Protein AF-A0A432SPM4-F1 (afdb_monomer_lite)

Foldseek 3Di:
DVFDDQDWPDWAFPDDDVVDTDIDTHDPDDDDCRVQVVQQVDADPVPRHGRGDPDDDDQADVVGGPPDDPPDDDDDDPVRVVVVVVVVVVVVD

Radius of gyration: 16.77 Å; chains: 1; bounding box: 36×37×38 Å

Sequence (93 aa):
NKHGLLKALVVEKIGMGGAKTKLKIVIDEGKNRHIRRLFGAMKDPKFGTPLKVLELKRVSIGNFKLDIESGQWRWLSVQEERGLINHSSSRNL

pLDDT: mean 90.19, std 11.91, range [36.16, 97.94]

Secondary structure (DSSP, 8-state):
-TT-----SEEEEEEEETTEEEEEEE-S---TTHHHHHHHHSB-TTT--B---------EETTEE--S-TT---PPPHHHHHHHHHHHHTT--

Structure (mmCIF, N/CA/C/O backbone):
data_AF-A0A432SPM4-F1
#
_entry.id   AF-A0A432SPM4-F1
#
loop_
_atom_site.group_PDB
_atom_site.id
_atom_site.type_symbol
_atom_site.label_atom_id
_atom_site.label_alt_id
_atom_site.label_comp_id
_atom_site.label_asym_id
_atom_site.label_entity_id
_atom_site.label_seq_id
_atom_site.pdbx_PDB_ins_code
_atom_site.Cartn_x
_atom_site.Cartn_y
_atom_site.Cartn_z
_atom_site.occupancy
_atom_site.B_iso_or_equiv
_atom_site.auth_seq_id
_atom_site.auth_comp_id
_atom_site.auth_asym_id
_atom_site.auth_atom_id
_atom_site.pdbx_PDB_model_num
ATOM 1 N N . ASN A 1 1 ? 9.187 -23.766 0.454 1.00 48.72 1 ASN A N 1
ATOM 2 C CA . ASN A 1 1 ? 9.549 -22.336 0.616 1.00 48.72 1 ASN A CA 1
ATOM 3 C C . ASN A 1 1 ? 8.998 -21.857 1.963 1.00 48.72 1 ASN A C 1
ATOM 5 O O . ASN A 1 1 ? 7.790 -21.926 2.142 1.00 48.72 1 ASN A O 1
ATOM 9 N N . LYS A 1 2 ? 9.847 -21.456 2.927 1.00 56.06 2 LYS A N 1
ATOM 10 C CA . LYS A 1 2 ? 9.517 -21.251 4.367 1.00 56.06 2 LYS A CA 1
ATOM 11 C C . LYS A 1 2 ? 8.412 -20.215 4.681 1.00 56.06 2 LYS A C 1
ATOM 13 O O . LYS A 1 2 ? 8.057 -20.045 5.838 1.00 56.06 2 LYS A O 1
ATOM 18 N N . HIS A 1 3 ? 7.873 -19.513 3.682 1.00 60.3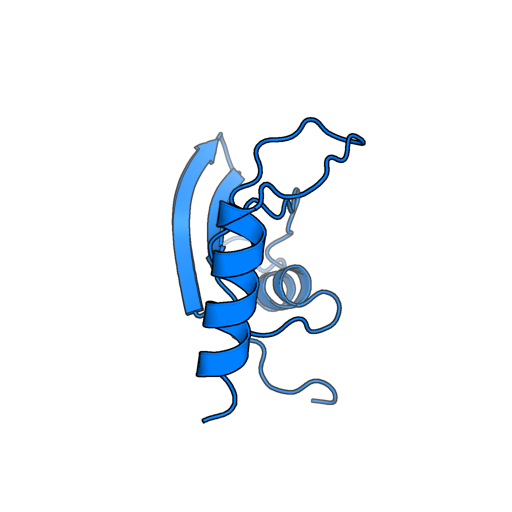8 3 HIS A N 1
ATOM 19 C CA . HIS A 1 3 ? 6.989 -18.354 3.874 1.00 60.38 3 HIS A CA 1
ATOM 20 C C . HIS A 1 3 ? 5.646 -18.428 3.125 1.00 60.38 3 HIS A C 1
ATOM 22 O O . HIS A 1 3 ? 4.922 -17.432 3.077 1.00 60.38 3 HIS A O 1
ATOM 28 N N . GLY A 1 4 ? 5.314 -19.583 2.542 1.00 71.50 4 GLY A N 1
ATOM 29 C CA . GLY A 1 4 ? 4.112 -19.753 1.720 1.00 71.50 4 GLY A CA 1
ATOM 30 C C . GLY A 1 4 ? 4.152 -18.964 0.404 1.00 71.50 4 GLY A C 1
ATOM 31 O O . GLY A 1 4 ? 5.097 -18.221 0.127 1.00 71.50 4 GLY A O 1
ATOM 32 N N . LEU A 1 5 ? 3.124 -19.147 -0.426 1.00 82.31 5 LEU A N 1
ATOM 33 C CA . LEU A 1 5 ? 2.939 -18.379 -1.659 1.00 82.31 5 LEU A CA 1
ATOM 34 C C . LEU A 1 5 ? 2.560 -16.932 -1.305 1.00 82.31 5 LEU A C 1
ATOM 36 O O . LEU A 1 5 ? 1.724 -16.720 -0.427 1.00 82.31 5 LEU A O 1
ATOM 40 N N . LEU A 1 6 ? 3.202 -15.957 -1.952 1.00 90.75 6 LEU A N 1
ATOM 41 C CA . LEU A 1 6 ? 2.879 -14.534 -1.823 1.00 90.75 6 LEU A CA 1
ATOM 42 C C . LEU A 1 6 ? 1.863 -14.164 -2.902 1.00 90.75 6 LEU A C 1
ATOM 44 O O . LEU A 1 6 ? 2.093 -14.474 -4.071 1.00 90.75 6 LEU A O 1
ATOM 48 N N . LYS A 1 7 ? 0.773 -13.492 -2.527 1.00 91.62 7 LYS A N 1
ATOM 49 C CA . LYS A 1 7 ? -0.294 -13.118 -3.470 1.00 91.62 7 LYS A CA 1
ATOM 50 C C . LYS A 1 7 ? -0.597 -11.622 -3.437 1.00 91.62 7 LYS A C 1
ATOM 52 O O . LYS A 1 7 ? -0.318 -10.949 -2.452 1.00 91.62 7 LYS A O 1
ATOM 57 N N . ALA A 1 8 ? -1.143 -11.101 -4.527 1.00 94.25 8 ALA A N 1
ATOM 58 C CA . ALA A 1 8 ? -1.770 -9.787 -4.566 1.00 94.25 8 ALA A CA 1
ATOM 59 C C . ALA A 1 8 ? -3.196 -9.976 -5.074 1.00 94.25 8 ALA A C 1
ATOM 61 O O . ALA A 1 8 ? -3.398 -10.677 -6.062 1.00 94.25 8 ALA A O 1
ATOM 62 N N . LEU A 1 9 ? -4.164 -9.381 -4.383 1.00 95.31 9 LEU A N 1
ATOM 63 C CA . LEU A 1 9 ? -5.570 -9.436 -4.778 1.00 95.31 9 LEU A CA 1
ATOM 64 C C . LEU A 1 9 ? -5.840 -8.515 -5.966 1.00 95.31 9 LEU A C 1
ATOM 66 O O . LEU A 1 9 ? -6.616 -8.848 -6.853 1.00 95.31 9 LEU A O 1
ATOM 70 N N . VAL A 1 10 ? -5.179 -7.357 -5.983 1.00 96.50 10 VAL A N 1
ATOM 71 C CA . VAL A 1 10 ? -5.294 -6.369 -7.057 1.00 96.50 10 VAL A CA 1
ATOM 72 C C . VAL A 1 10 ? -3.909 -5.856 -7.410 1.00 96.50 10 VAL A C 1
ATOM 74 O O . VAL A 1 10 ? -3.110 -5.549 -6.520 1.00 96.50 10 VAL A O 1
ATOM 77 N N . VAL A 1 11 ? -3.655 -5.731 -8.712 1.00 96.38 11 VAL A N 1
ATOM 78 C CA . VAL A 1 11 ? -2.487 -5.059 -9.282 1.00 96.38 11 VAL A CA 1
ATOM 79 C C . VAL A 1 11 ? -2.979 -4.141 -10.392 1.00 96.38 11 VAL A C 1
ATOM 81 O O . VAL A 1 11 ? -3.379 -4.601 -11.455 1.00 96.38 11 VAL A O 1
ATOM 84 N N . GLU A 1 12 ? -2.964 -2.838 -10.140 1.00 97.62 12 GLU A N 1
ATOM 85 C CA . GLU A 1 12 ? -3.501 -1.833 -11.057 1.00 97.62 12 GLU A CA 1
ATOM 86 C C . GLU A 1 12 ? -2.424 -0.799 -11.388 1.00 97.62 12 GLU A C 1
ATOM 88 O O . GLU A 1 12 ? -1.789 -0.235 -10.493 1.00 97.62 12 GLU A O 1
ATOM 93 N N . LYS A 1 13 ? -2.210 -0.523 -12.677 1.00 97.00 13 LYS A N 1
ATOM 94 C CA . LYS A 1 13 ? -1.329 0.564 -13.110 1.00 97.00 13 LYS A CA 1
ATOM 95 C C . LYS A 1 13 ? -2.076 1.887 -13.019 1.00 97.00 13 LYS A C 1
ATOM 97 O O . LYS A 1 13 ? -3.013 2.115 -13.769 1.00 97.00 13 LYS A O 1
ATOM 102 N N . ILE A 1 14 ? -1.594 2.777 -12.157 1.00 97.56 14 ILE A N 1
ATOM 103 C CA . ILE A 1 14 ? -2.194 4.104 -11.941 1.00 97.56 14 ILE A CA 1
ATOM 104 C C . ILE A 1 14 ? -1.380 5.239 -12.568 1.00 97.56 14 ILE A C 1
ATOM 106 O O . ILE A 1 14 ? -1.767 6.400 -12.498 1.00 97.56 14 ILE A O 1
ATOM 110 N N . GLY A 1 15 ? -0.221 4.930 -13.151 1.00 96.75 15 GLY A N 1
ATOM 111 C CA . GLY A 1 15 ? 0.595 5.921 -13.838 1.00 96.75 15 GLY A CA 1
ATOM 112 C C . GLY A 1 15 ? 1.966 5.402 -14.242 1.00 96.75 15 GLY A C 1
ATOM 113 O O . GLY A 1 15 ? 2.358 4.271 -13.939 1.00 96.75 15 GLY A O 1
ATOM 114 N N . MET A 1 16 ? 2.706 6.255 -14.939 1.00 95.81 16 MET A N 1
ATOM 115 C CA . MET A 1 16 ? 4.057 5.987 -15.416 1.00 95.81 16 MET A CA 1
ATOM 116 C C . MET A 1 16 ? 4.855 7.291 -15.437 1.00 95.81 16 MET A C 1
ATOM 118 O O . MET A 1 16 ? 4.291 8.354 -15.678 1.00 95.81 16 MET A O 1
ATOM 122 N N . GLY A 1 17 ? 6.155 7.206 -15.172 1.00 91.50 17 GLY A N 1
ATOM 123 C CA . GLY A 1 17 ? 7.083 8.330 -15.239 1.00 91.50 17 GLY A CA 1
ATOM 124 C C . GLY A 1 17 ? 8.463 7.835 -15.655 1.00 91.50 17 GLY A C 1
ATOM 125 O O . GLY A 1 17 ? 9.145 7.162 -14.878 1.00 91.50 17 GLY A O 1
ATOM 126 N N . GLY A 1 18 ? 8.863 8.133 -16.893 1.00 90.75 18 GLY A N 1
ATOM 127 C CA . GLY A 1 18 ? 10.063 7.555 -17.502 1.00 90.75 18 GLY A CA 1
ATOM 128 C C . GLY A 1 18 ? 10.039 6.024 -17.443 1.00 90.75 18 GLY A C 1
ATOM 129 O O . GLY A 1 18 ? 9.017 5.397 -17.708 1.00 90.75 18 GLY A O 1
ATOM 130 N N . ALA A 1 19 ? 11.146 5.418 -17.013 1.00 89.50 19 ALA A N 1
ATOM 131 C CA . ALA A 1 19 ? 11.259 3.967 -16.834 1.00 89.50 19 ALA A CA 1
ATOM 132 C C . ALA A 1 19 ? 10.575 3.423 -15.556 1.00 89.50 19 ALA A C 1
ATOM 134 O O . ALA A 1 19 ? 10.766 2.262 -15.199 1.00 89.50 19 ALA A O 1
ATOM 135 N N . LYS A 1 20 ? 9.814 4.246 -14.820 1.00 92.94 20 LYS A N 1
ATOM 136 C CA . LYS A 1 20 ? 9.157 3.859 -13.561 1.00 92.94 20 LYS A CA 1
ATOM 137 C C . LYS A 1 20 ? 7.652 3.734 -13.769 1.00 92.94 20 LYS A C 1
ATOM 139 O O . LYS A 1 20 ? 7.023 4.598 -14.376 1.00 92.94 20 LYS A O 1
ATOM 144 N N . THR A 1 21 ? 7.059 2.689 -13.201 1.00 95.50 21 THR A N 1
ATOM 145 C CA . THR A 1 21 ? 5.605 2.478 -13.210 1.00 95.50 21 THR A CA 1
ATOM 146 C C . THR A 1 21 ? 5.056 2.618 -11.798 1.00 95.50 21 THR A C 1
ATOM 148 O O . THR A 1 21 ? 5.627 2.074 -10.852 1.00 95.50 21 THR A O 1
ATOM 151 N N . LYS A 1 22 ? 3.939 3.336 -11.652 1.00 97.50 22 LYS A N 1
ATOM 152 C CA . LYS A 1 22 ? 3.226 3.463 -10.381 1.00 97.50 22 LYS A CA 1
ATOM 153 C C . LYS A 1 22 ? 2.077 2.460 -10.354 1.00 97.50 22 LYS A C 1
ATOM 155 O O . LYS A 1 22 ? 1.214 2.481 -11.233 1.00 97.50 22 LYS A O 1
ATOM 160 N N . LEU A 1 23 ? 2.078 1.592 -9.347 1.00 97.94 23 LEU A N 1
ATOM 161 C CA . LEU A 1 23 ? 1.077 0.544 -9.173 1.00 97.94 23 LEU A CA 1
ATOM 162 C C . LEU A 1 23 ? 0.295 0.760 -7.876 1.00 97.94 23 LEU A C 1
ATOM 164 O O . LEU A 1 23 ? 0.875 1.110 -6.847 1.00 97.94 23 LEU A O 1
ATOM 168 N N . LYS A 1 24 ? -1.008 0.496 -7.921 1.00 97.75 24 LYS A N 1
ATOM 169 C CA . LYS A 1 24 ? -1.848 0.273 -6.748 1.00 97.75 24 LYS A CA 1
ATOM 170 C C . LYS A 1 24 ? -1.949 -1.231 -6.520 1.00 97.75 24 LYS A C 1
ATOM 172 O O . LYS A 1 24 ? -2.300 -1.980 -7.428 1.00 97.75 24 LYS A O 1
ATOM 177 N N . ILE A 1 25 ? -1.609 -1.657 -5.308 1.00 97.56 25 ILE A N 1
ATOM 178 C CA . ILE A 1 25 ? -1.577 -3.064 -4.906 1.00 97.56 25 ILE A CA 1
ATOM 179 C C . ILE A 1 25 ? -2.510 -3.250 -3.713 1.00 97.56 25 ILE A C 1
ATOM 181 O O . ILE A 1 25 ? -2.425 -2.479 -2.755 1.00 97.56 25 ILE A O 1
ATOM 185 N N . VAL A 1 26 ? -3.363 -4.274 -3.755 1.00 97.06 26 VAL A N 1
ATOM 186 C CA . VAL A 1 26 ? -4.197 -4.689 -2.615 1.00 97.06 26 VAL A CA 1
ATOM 187 C C . VAL A 1 26 ? -3.783 -6.089 -2.178 1.00 97.06 26 VAL A C 1
ATOM 189 O O . VAL A 1 26 ? -3.628 -6.984 -3.008 1.00 97.06 26 VAL A O 1
ATOM 192 N N . ILE A 1 27 ? -3.596 -6.259 -0.872 1.00 96.00 27 ILE A N 1
ATOM 193 C CA . ILE A 1 27 ? -3.299 -7.530 -0.207 1.00 96.00 27 ILE A CA 1
ATOM 194 C C . ILE A 1 27 ? -4.218 -7.667 1.008 1.00 96.00 27 ILE A C 1
ATOM 196 O O . ILE A 1 27 ? -4.579 -6.665 1.626 1.00 96.00 27 ILE A O 1
ATOM 200 N N . ASP A 1 28 ? -4.578 -8.896 1.339 1.00 93.81 28 ASP A N 1
ATOM 201 C CA . ASP A 1 28 ? -5.323 -9.290 2.540 1.00 93.81 28 ASP A CA 1
ATOM 202 C C . ASP A 1 28 ? -4.423 -9.887 3.633 1.00 93.81 28 ASP A C 1
ATOM 204 O O . ASP A 1 28 ? -4.827 -9.975 4.790 1.00 93.81 28 ASP A O 1
ATOM 208 N N . GLU A 1 29 ? -3.186 -10.246 3.294 1.00 89.88 29 GLU A N 1
ATOM 209 C CA . GLU A 1 29 ? -2.164 -10.719 4.226 1.00 89.88 29 GLU A CA 1
ATOM 210 C C . GLU A 1 29 ? -1.050 -9.679 4.461 1.00 89.88 29 GLU A C 1
ATOM 212 O O . GLU A 1 29 ? -0.837 -8.755 3.678 1.00 89.88 29 GLU A O 1
ATOM 217 N N . GLY A 1 30 ? -0.310 -9.830 5.564 1.00 89.00 30 GLY A N 1
ATOM 218 C CA . GLY A 1 30 ? 0.714 -8.875 6.014 1.00 89.00 30 GLY A CA 1
ATOM 219 C C . GLY A 1 30 ? 2.107 -9.479 6.204 1.00 89.00 30 GLY A C 1
ATOM 220 O O . GLY A 1 30 ? 2.808 -9.106 7.143 1.00 89.00 30 GLY A O 1
ATOM 221 N N . LYS A 1 31 ? 2.522 -10.442 5.366 1.00 93.12 31 LYS A N 1
ATOM 222 C CA . LYS A 1 31 ? 3.810 -11.149 5.526 1.00 93.12 31 LYS A CA 1
ATOM 223 C C . LYS A 1 31 ? 5.013 -10.198 5.449 1.00 93.12 31 LYS A C 1
ATOM 225 O O . LYS A 1 31 ? 5.008 -9.197 4.729 1.00 93.12 31 LYS A O 1
ATOM 230 N N . ASN A 1 32 ? 6.105 -10.553 6.135 1.00 95.12 32 ASN A N 1
ATOM 231 C CA . ASN A 1 32 ? 7.327 -9.745 6.144 1.00 95.12 32 ASN A CA 1
ATOM 232 C C . ASN A 1 32 ? 7.807 -9.454 4.710 1.00 95.12 32 ASN A C 1
ATOM 234 O O . ASN A 1 32 ? 8.084 -10.376 3.928 1.00 95.12 32 ASN A O 1
ATOM 238 N N . ARG A 1 33 ? 7.889 -8.152 4.388 1.00 95.06 33 ARG A N 1
ATOM 239 C CA . ARG A 1 33 ? 8.336 -7.607 3.096 1.00 95.06 33 ARG A CA 1
ATOM 240 C C . ARG A 1 33 ? 7.586 -8.186 1.894 1.00 95.06 33 ARG A C 1
ATOM 242 O O . ARG A 1 33 ? 8.166 -8.270 0.815 1.00 95.06 33 ARG A O 1
ATOM 249 N N . HIS A 1 34 ? 6.318 -8.559 2.061 1.00 95.88 34 HIS A N 1
ATOM 250 C CA . HIS A 1 34 ? 5.511 -9.240 1.045 1.00 95.88 34 HIS A CA 1
ATOM 251 C C . HIS A 1 34 ? 5.609 -8.593 -0.336 1.00 95.88 34 HIS A C 1
ATOM 253 O O . HIS A 1 34 ? 6.127 -9.224 -1.250 1.00 95.88 34 HIS A O 1
ATOM 259 N N . ILE A 1 35 ? 5.203 -7.328 -0.488 1.00 96.06 35 ILE A N 1
ATOM 260 C CA . ILE A 1 35 ? 5.199 -6.642 -1.793 1.00 96.06 35 ILE A CA 1
ATOM 261 C C . ILE A 1 35 ? 6.611 -6.589 -2.396 1.00 96.06 35 ILE A C 1
ATOM 263 O O . ILE A 1 35 ? 6.811 -6.907 -3.565 1.00 96.06 35 ILE A O 1
ATOM 267 N N . ARG A 1 36 ? 7.623 -6.253 -1.588 1.00 96.44 36 ARG A N 1
ATOM 268 C CA . ARG A 1 36 ? 9.017 -6.169 -2.055 1.00 96.44 36 ARG A CA 1
ATOM 269 C C . ARG A 1 36 ? 9.549 -7.523 -2.524 1.00 96.44 36 ARG A C 1
ATOM 271 O O . ARG A 1 36 ? 10.276 -7.577 -3.507 1.00 96.44 36 ARG A O 1
ATOM 278 N N . ARG A 1 37 ? 9.196 -8.601 -1.825 1.00 95.19 37 ARG A N 1
ATOM 279 C CA . ARG A 1 37 ? 9.589 -9.970 -2.177 1.00 95.19 37 ARG A CA 1
A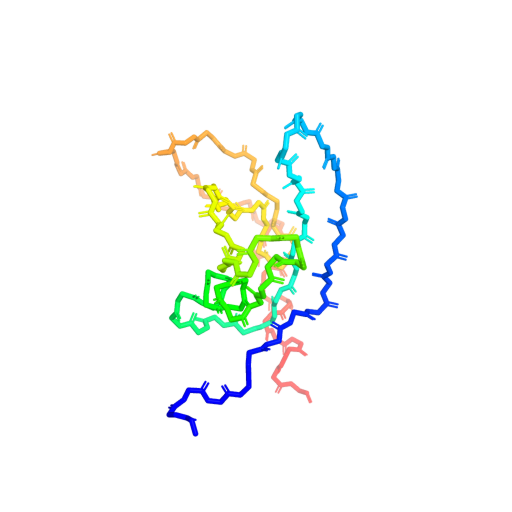TOM 280 C C . ARG A 1 37 ? 8.823 -10.489 -3.389 1.00 95.19 37 ARG A C 1
ATOM 282 O O . ARG A 1 37 ? 9.426 -11.170 -4.204 1.00 95.19 37 ARG A O 1
ATOM 289 N N . LEU A 1 38 ? 7.542 -10.140 -3.520 1.00 94.44 38 LEU A N 1
ATOM 290 C CA . LEU A 1 38 ? 6.717 -10.482 -4.676 1.00 94.44 38 LEU A CA 1
ATOM 291 C C . LEU A 1 38 ? 7.329 -9.908 -5.961 1.00 94.44 38 LEU A C 1
ATOM 293 O O . LEU A 1 38 ? 7.634 -10.662 -6.876 1.00 94.44 38 LEU A O 1
ATOM 297 N N . PHE A 1 39 ? 7.590 -8.598 -6.002 1.00 94.06 39 PHE A N 1
ATOM 298 C CA . PHE A 1 39 ? 8.236 -7.963 -7.159 1.00 94.06 39 PHE A CA 1
ATOM 299 C C . PHE A 1 39 ? 9.691 -8.402 -7.346 1.00 94.06 39 PHE A C 1
ATOM 301 O O . PHE A 1 39 ? 10.107 -8.651 -8.470 1.00 94.06 39 PHE A O 1
ATOM 308 N N . GLY A 1 40 ? 10.444 -8.601 -6.261 1.00 93.94 40 GLY A N 1
ATOM 309 C CA . GLY A 1 40 ? 11.819 -9.100 -6.346 1.00 93.94 40 GLY A CA 1
ATOM 310 C C . GLY A 1 40 ? 11.947 -10.534 -6.880 1.00 93.94 40 GLY A C 1
ATOM 311 O O . GLY A 1 40 ? 13.027 -10.917 -7.317 1.00 93.94 40 GLY A O 1
ATOM 312 N N . ALA A 1 41 ? 10.874 -11.327 -6.853 1.00 92.81 41 ALA A N 1
ATOM 313 C CA . ALA A 1 41 ? 10.847 -12.656 -7.461 1.00 92.81 41 ALA A CA 1
ATOM 314 C C . ALA A 1 41 ? 10.561 -12.618 -8.975 1.00 92.81 41 ALA A C 1
ATOM 316 O O . ALA A 1 41 ? 10.828 -13.598 -9.668 1.00 92.81 41 ALA A O 1
ATOM 317 N N . MET A 1 42 ? 10.035 -11.503 -9.491 1.00 91.31 42 MET A N 1
ATOM 318 C CA . MET A 1 42 ? 9.797 -11.297 -10.920 1.00 91.31 42 MET A CA 1
ATOM 319 C C . MET A 1 42 ? 11.057 -10.754 -11.594 1.00 91.31 42 MET A C 1
ATOM 321 O O . MET A 1 42 ? 11.778 -9.952 -11.000 1.00 91.31 42 MET A O 1
ATOM 325 N N . LYS A 1 43 ? 11.295 -11.145 -12.849 1.00 89.62 43 LYS A N 1
ATOM 326 C CA . LYS A 1 43 ? 12.416 -10.652 -13.657 1.00 89.62 43 LYS A CA 1
ATOM 327 C C . LYS A 1 43 ? 11.925 -9.725 -14.761 1.00 89.62 43 LYS A C 1
ATOM 329 O O . LYS A 1 43 ? 10.919 -10.007 -15.406 1.00 89.62 43 LYS A O 1
ATOM 334 N N . ASP A 1 44 ? 12.664 -8.648 -14.980 1.00 87.44 44 ASP A N 1
ATOM 335 C CA . ASP A 1 44 ? 12.528 -7.799 -16.153 1.00 87.44 44 ASP A CA 1
ATOM 336 C C . ASP A 1 44 ? 12.856 -8.623 -17.416 1.00 87.44 44 ASP A C 1
ATOM 338 O O . ASP A 1 44 ? 13.946 -9.199 -17.486 1.00 87.44 44 ASP A O 1
ATOM 342 N N . PRO A 1 45 ? 11.955 -8.713 -18.410 1.00 88.25 45 PRO A N 1
ATOM 343 C CA . PRO A 1 45 ? 12.195 -9.522 -19.605 1.00 88.25 45 PRO A CA 1
ATOM 344 C C . PRO A 1 45 ? 13.374 -9.047 -20.463 1.00 88.25 45 PRO A C 1
ATOM 346 O O . PRO A 1 45 ? 13.951 -9.845 -21.194 1.00 88.25 45 PRO A O 1
ATOM 349 N N . LYS A 1 46 ? 13.734 -7.759 -20.393 1.00 89.62 46 LYS A N 1
ATOM 350 C CA . LYS A 1 46 ? 14.797 -7.155 -21.202 1.00 89.62 46 LYS A CA 1
ATOM 351 C C . LYS A 1 46 ? 16.168 -7.305 -20.548 1.00 89.62 46 LYS A C 1
ATOM 353 O O . LYS A 1 46 ? 17.142 -7.583 -21.238 1.00 89.62 46 LYS A O 1
ATOM 358 N N . PHE A 1 47 ? 16.254 -7.104 -19.235 1.00 90.00 47 PHE A N 1
ATOM 359 C CA . PHE A 1 47 ? 17.526 -7.084 -18.504 1.00 90.00 47 PHE A CA 1
ATOM 360 C C . PHE A 1 47 ? 17.754 -8.318 -17.622 1.00 90.00 47 PHE A C 1
ATOM 362 O O . PHE A 1 47 ? 18.843 -8.492 -17.081 1.00 90.00 47 PHE A O 1
ATOM 369 N N . GLY A 1 48 ? 16.739 -9.162 -17.425 1.00 91.12 48 GLY A N 1
ATOM 370 C CA . GLY A 1 48 ? 16.807 -10.346 -16.564 1.00 91.12 48 GLY A CA 1
ATOM 371 C C . GLY A 1 48 ? 16.939 -10.038 -15.067 1.00 91.12 48 GLY A C 1
ATOM 372 O O . GLY A 1 48 ? 17.118 -10.957 -14.263 1.00 91.12 48 GLY A O 1
ATOM 373 N N . THR A 1 49 ? 16.860 -8.765 -14.675 1.00 91.44 49 THR A N 1
ATOM 374 C CA . THR A 1 49 ? 17.054 -8.302 -13.298 1.00 91.44 49 THR A CA 1
ATOM 375 C C . THR A 1 49 ? 15.740 -8.284 -12.511 1.00 91.44 49 THR A C 1
ATOM 377 O O . THR A 1 49 ? 14.670 -8.137 -13.102 1.00 91.44 49 THR A O 1
ATOM 380 N N . PRO A 1 50 ? 15.774 -8.432 -11.174 1.00 93.25 50 PRO A N 1
ATOM 381 C CA . PRO A 1 50 ? 14.574 -8.334 -10.350 1.00 93.25 50 PRO A CA 1
ATOM 382 C C . PRO A 1 50 ? 13.850 -6.991 -10.474 1.00 93.25 50 PRO A C 1
ATOM 384 O O . PRO A 1 50 ? 14.489 -5.934 -10.480 1.00 93.25 50 PRO A O 1
ATOM 387 N N . LEU A 1 51 ? 12.514 -7.007 -10.450 1.00 93.56 51 LEU A N 1
ATOM 388 C CA . LEU A 1 51 ? 11.730 -5.770 -10.410 1.00 93.56 51 LEU A CA 1
ATOM 389 C C . LEU A 1 51 ? 11.879 -5.088 -9.040 1.00 93.56 51 LEU A C 1
ATOM 391 O O . LEU A 1 51 ? 11.304 -5.499 -8.028 1.00 93.56 51 LEU A O 1
ATOM 395 N N . LYS A 1 52 ? 12.680 -4.020 -8.992 1.00 94.19 52 LYS A N 1
ATOM 396 C CA . LYS A 1 52 ? 12.977 -3.295 -7.751 1.00 94.19 52 LYS A CA 1
ATOM 397 C C . LYS A 1 52 ? 11.828 -2.366 -7.354 1.00 94.19 52 LYS A C 1
ATOM 399 O O . LYS A 1 52 ? 11.487 -1.429 -8.069 1.00 94.19 52 LYS A O 1
ATOM 404 N N . VAL A 1 53 ? 11.311 -2.550 -6.139 1.00 96.38 53 VAL A N 1
ATOM 405 C CA . VAL A 1 53 ? 10.379 -1.598 -5.513 1.00 96.38 53 VAL A CA 1
ATOM 406 C C . VAL A 1 53 ? 11.156 -0.391 -4.985 1.00 96.38 53 VAL A C 1
ATOM 408 O O . VAL A 1 53 ? 11.842 -0.493 -3.963 1.00 96.38 53 VAL A O 1
ATOM 411 N N . LEU A 1 54 ? 11.042 0.742 -5.679 1.00 96.50 54 LEU A N 1
ATOM 412 C CA . LEU A 1 54 ? 11.722 1.992 -5.326 1.00 96.50 54 LEU A CA 1
ATOM 413 C C . LEU A 1 54 ? 11.050 2.690 -4.138 1.00 96.50 54 LEU A C 1
ATOM 415 O O . LEU A 1 54 ? 11.703 2.973 -3.138 1.00 96.50 54 LEU A O 1
ATOM 419 N N . GLU A 1 55 ? 9.736 2.878 -4.215 1.00 96.25 55 GLU A N 1
ATOM 420 C CA . GLU A 1 55 ? 8.917 3.497 -3.176 1.00 96.25 55 GLU A CA 1
ATOM 421 C C . GLU A 1 55 ? 7.762 2.559 -2.822 1.00 96.25 55 GLU A C 1
ATOM 423 O O . GLU A 1 55 ? 7.197 1.893 -3.691 1.00 96.25 55 GLU A O 1
ATOM 428 N N . LEU A 1 56 ? 7.428 2.478 -1.536 1.00 97.62 56 LEU A N 1
ATOM 429 C CA . LEU A 1 56 ? 6.278 1.723 -1.060 1.00 97.62 56 LEU A CA 1
ATOM 430 C C . LEU A 1 56 ? 5.576 2.531 0.024 1.00 97.62 56 LEU A C 1
ATOM 432 O O . LEU A 1 56 ? 6.114 2.687 1.119 1.00 97.62 56 LEU A O 1
ATOM 436 N N . LYS A 1 57 ? 4.372 3.010 -0.284 1.00 96.38 57 LYS A N 1
ATOM 437 C CA . LYS A 1 57 ? 3.535 3.783 0.630 1.00 96.38 57 LYS A CA 1
ATOM 438 C C . LYS A 1 57 ? 2.188 3.094 0.787 1.00 96.38 57 LYS A C 1
ATOM 440 O O . LYS A 1 57 ? 1.527 2.780 -0.200 1.00 96.38 57 LYS A O 1
ATOM 445 N N . ARG A 1 58 ? 1.778 2.864 2.033 1.00 97.06 58 ARG A N 1
ATOM 446 C CA . ARG A 1 58 ? 0.428 2.395 2.341 1.00 97.06 58 ARG A CA 1
ATOM 447 C C . ARG A 1 58 ? -0.512 3.593 2.307 1.00 97.06 58 ARG A C 1
ATOM 449 O O . ARG A 1 58 ? -0.296 4.551 3.038 1.00 97.06 58 ARG A O 1
ATOM 456 N N . VAL A 1 59 ? -1.513 3.537 1.438 1.00 96.69 59 VAL A N 1
ATOM 457 C CA . VAL A 1 59 ? -2.464 4.639 1.212 1.00 96.69 59 VAL A CA 1
ATOM 458 C C . VAL A 1 59 ? -3.856 4.352 1.771 1.00 96.69 59 VAL A C 1
ATOM 460 O O . VAL A 1 59 ? -4.685 5.252 1.829 1.00 96.69 59 VAL A O 1
ATOM 463 N N . SER A 1 60 ? -4.117 3.112 2.182 1.00 96.06 60 SER A N 1
ATOM 464 C CA . SER A 1 60 ? -5.371 2.709 2.811 1.00 96.06 60 SER A CA 1
ATOM 465 C C . SER A 1 60 ? -5.199 1.447 3.661 1.00 96.06 60 SER A C 1
ATOM 467 O O . SER A 1 60 ? -4.263 0.670 3.445 1.00 96.06 60 SER A O 1
ATOM 469 N N . ILE A 1 61 ? -6.104 1.240 4.621 1.00 93.69 61 ILE A N 1
ATOM 470 C CA . ILE A 1 61 ? -6.254 0.003 5.406 1.00 93.69 61 ILE A CA 1
ATOM 471 C C . ILE A 1 61 ? -7.750 -0.256 5.574 1.00 93.69 61 ILE A C 1
ATOM 473 O O . ILE A 1 61 ? -8.434 0.536 6.211 1.00 93.69 61 ILE A O 1
ATOM 477 N N . GLY A 1 62 ? -8.275 -1.346 5.009 1.00 89.81 62 GLY A N 1
ATOM 478 C CA . GLY A 1 62 ? -9.726 -1.566 4.983 1.00 89.81 62 GLY A CA 1
ATOM 479 C C . GLY A 1 62 ? -10.448 -0.360 4.370 1.00 89.81 62 GLY A C 1
ATOM 480 O O . GLY A 1 62 ? -10.115 0.057 3.261 1.00 89.81 62 GLY A O 1
ATOM 481 N N . ASN A 1 63 ? -11.373 0.231 5.127 1.00 89.75 63 ASN A N 1
ATOM 482 C CA . ASN A 1 63 ? -12.150 1.400 4.701 1.00 89.75 63 ASN A CA 1
ATOM 483 C C . ASN A 1 63 ? -11.451 2.747 4.972 1.00 89.75 63 ASN A C 1
ATOM 485 O O . ASN A 1 63 ? -11.950 3.789 4.552 1.00 89.75 63 ASN A O 1
ATOM 489 N N . PHE A 1 64 ? -10.294 2.742 5.638 1.00 93.88 64 PHE A N 1
ATOM 490 C CA . PHE A 1 64 ? -9.539 3.950 5.962 1.00 93.88 64 PHE A CA 1
ATOM 491 C C . PHE A 1 64 ? -8.666 4.372 4.791 1.00 93.88 64 PHE A C 1
ATOM 493 O O . PHE A 1 64 ? -7.874 3.572 4.286 1.00 93.88 64 PHE A O 1
ATOM 500 N N . LYS A 1 65 ? -8.767 5.639 4.391 1.00 95.50 65 LYS A N 1
ATOM 501 C CA . LYS A 1 65 ? -7.851 6.278 3.440 1.00 95.50 65 LYS A CA 1
ATOM 502 C C . LYS A 1 65 ? -6.827 7.097 4.217 1.00 95.50 65 LYS A C 1
ATOM 504 O O . LYS A 1 65 ? -7.140 7.633 5.269 1.00 95.50 65 LYS A O 1
ATOM 509 N N . LEU A 1 66 ? -5.607 7.182 3.698 1.00 96.00 66 LEU A N 1
ATOM 510 C CA . LEU A 1 66 ? -4.586 8.051 4.266 1.00 96.00 66 LEU A CA 1
ATOM 511 C C . LEU A 1 66 ? -4.963 9.515 4.006 1.00 96.00 66 LEU A C 1
ATOM 513 O O . LEU A 1 66 ? -4.920 9.962 2.861 1.00 96.00 66 LEU A O 1
ATOM 517 N N . ASP A 1 67 ? -5.298 10.232 5.070 1.00 95.50 67 ASP A N 1
ATOM 518 C CA . ASP A 1 67 ? -5.772 11.619 5.063 1.00 95.50 67 ASP A CA 1
ATOM 519 C C . ASP A 1 67 ? -4.968 12.536 6.006 1.00 95.50 67 ASP A C 1
ATOM 521 O O . ASP A 1 67 ? -5.360 13.669 6.264 1.00 95.50 67 ASP A O 1
ATOM 525 N N . ILE A 1 68 ? -3.827 12.051 6.498 1.00 95.38 68 ILE A N 1
ATOM 526 C CA . ILE A 1 68 ? -2.916 12.775 7.387 1.00 95.38 68 ILE A CA 1
ATOM 527 C C . ILE A 1 68 ? -1.545 12.978 6.745 1.00 95.38 68 ILE A C 1
ATOM 529 O O . ILE A 1 68 ? -1.111 12.219 5.868 1.00 95.38 68 ILE A O 1
ATOM 533 N N . GLU A 1 69 ? -0.841 13.998 7.222 1.00 95.25 69 GLU A N 1
ATOM 534 C CA . GLU A 1 69 ? 0.527 14.290 6.813 1.00 95.25 69 GLU A CA 1
ATOM 535 C C . GLU A 1 69 ? 1.535 13.265 7.349 1.00 95.25 69 GLU A C 1
ATOM 537 O O . GLU A 1 69 ? 1.289 12.513 8.296 1.00 95.25 69 GLU A O 1
ATOM 542 N N . SER A 1 70 ? 2.712 13.231 6.724 1.00 95.44 70 SER A N 1
ATOM 543 C CA . SER A 1 70 ? 3.785 12.330 7.137 1.00 95.44 70 SER A CA 1
ATOM 544 C C . SER A 1 70 ? 4.261 12.661 8.552 1.00 95.44 70 SER A C 1
ATOM 546 O O . SER A 1 70 ? 4.644 13.791 8.831 1.00 95.44 70 SER A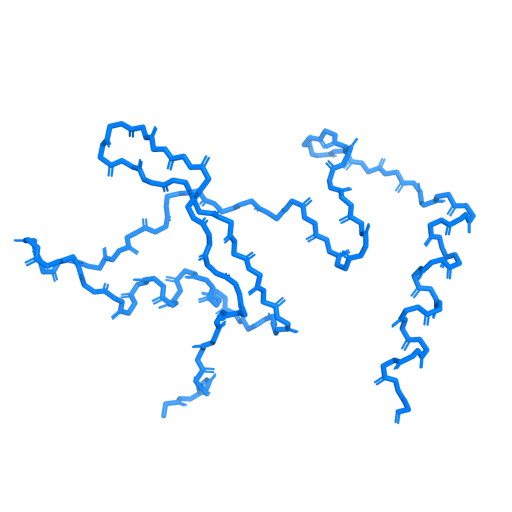 O 1
ATOM 548 N N . GLY A 1 71 ? 4.291 11.654 9.426 1.00 96.56 71 GLY A N 1
ATOM 549 C CA . GLY A 1 71 ? 4.726 11.801 10.819 1.00 96.56 71 GLY A CA 1
ATOM 550 C C . GLY A 1 71 ? 3.645 12.311 11.774 1.00 96.56 71 GLY A C 1
ATOM 551 O O . GLY A 1 71 ? 3.881 12.328 12.978 1.00 96.56 71 GLY A O 1
ATOM 552 N N . GLN A 1 72 ? 2.466 12.672 11.266 1.00 97.69 72 GLN A N 1
ATOM 553 C CA . GLN A 1 72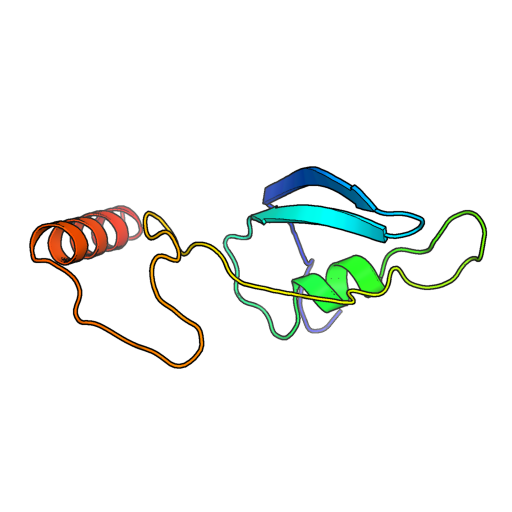 ? 1.330 13.075 12.089 1.00 97.69 72 GLN A CA 1
ATOM 554 C C . GLN A 1 72 ? 0.447 11.877 12.448 1.00 97.69 72 GLN A C 1
ATOM 556 O O . GLN A 1 72 ? 0.506 10.816 11.819 1.00 97.69 72 GLN A O 1
ATOM 561 N N . TRP A 1 73 ? -0.386 12.059 13.470 1.00 96.94 73 TRP A N 1
ATOM 562 C CA . TRP A 1 73 ? -1.424 11.120 13.882 1.00 96.94 73 TRP A CA 1
ATOM 563 C C . TRP A 1 73 ? -2.657 11.891 14.358 1.00 96.94 73 TRP A C 1
ATOM 565 O O . TRP A 1 73 ? -2.572 13.062 14.724 1.00 96.94 73 TRP A O 1
ATOM 575 N N . ARG A 1 74 ? -3.813 11.228 14.343 1.00 96.75 74 ARG A N 1
ATOM 576 C CA . ARG A 1 74 ? -5.062 11.743 14.909 1.00 96.75 74 ARG A CA 1
ATOM 577 C C . ARG A 1 74 ? -5.888 10.595 15.471 1.00 96.75 74 ARG A C 1
ATOM 579 O O . ARG A 1 74 ? -5.698 9.444 15.076 1.00 96.75 74 ARG A O 1
ATOM 586 N N . TRP A 1 75 ? -6.827 10.922 16.346 1.00 97.00 75 TRP A N 1
ATOM 587 C CA . TRP A 1 75 ? -7.872 9.988 16.748 1.00 97.00 75 TRP A CA 1
ATOM 588 C C . TRP A 1 75 ? -8.853 9.738 15.601 1.00 97.00 75 TRP A C 1
ATOM 590 O O . TRP A 1 75 ? -9.056 10.596 14.732 1.00 97.00 75 TRP A O 1
ATOM 600 N N . LEU A 1 76 ? -9.448 8.546 15.602 1.00 95.38 76 LEU A N 1
ATOM 601 C CA . LEU A 1 76 ? -10.565 8.238 14.722 1.00 95.38 76 LEU A CA 1
ATOM 602 C C . LEU A 1 76 ? -11.800 9.014 15.187 1.00 95.38 76 LEU A C 1
ATOM 604 O O . LEU A 1 76 ? -12.001 9.246 16.377 1.00 95.38 76 LEU A O 1
ATOM 608 N N . SER A 1 77 ? -12.633 9.423 14.238 1.00 95.56 77 SER A N 1
ATOM 609 C CA . SER A 1 77 ? -13.975 9.909 14.550 1.00 95.56 77 SER A CA 1
ATOM 610 C C . SER A 1 77 ? -14.865 8.762 15.041 1.00 95.56 77 SER A C 1
ATOM 612 O O . SER A 1 77 ? -14.638 7.594 14.724 1.00 95.56 77 SER A O 1
ATOM 614 N N . VAL A 1 78 ? -15.947 9.084 15.751 1.00 96.25 78 VAL A N 1
ATOM 615 C CA . VAL A 1 78 ? -16.916 8.080 16.233 1.00 96.25 78 VAL A CA 1
ATOM 616 C C . VAL A 1 78 ? -17.471 7.226 15.080 1.00 96.25 78 VAL A C 1
ATOM 618 O O . VAL A 1 78 ? -17.718 6.030 15.231 1.00 96.25 78 VAL A O 1
ATOM 621 N N . GLN A 1 79 ? -17.664 7.822 13.902 1.00 93.69 79 GLN A N 1
ATOM 622 C CA . GLN A 1 79 ? -18.130 7.133 12.698 1.00 93.69 79 GLN A CA 1
ATOM 623 C C . GLN A 1 79 ? -17.090 6.133 12.176 1.00 93.69 79 GLN A C 1
ATOM 625 O O . GLN A 1 79 ? -17.435 5.011 11.805 1.00 93.69 79 GLN A O 1
ATOM 630 N N . GLU A 1 80 ? -15.822 6.533 12.170 1.00 94.62 80 GLU A N 1
ATOM 631 C CA . GLU A 1 80 ? -14.686 5.700 11.781 1.00 94.62 80 GLU A CA 1
ATOM 632 C C . GLU A 1 80 ? -14.488 4.514 12.731 1.00 94.62 80 GLU A C 1
ATOM 634 O O . GLU A 1 80 ? -14.309 3.386 12.272 1.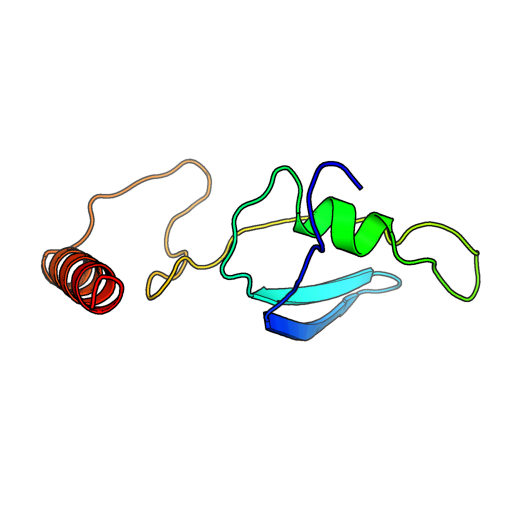00 94.62 80 GLU A O 1
ATOM 639 N N . GLU A 1 81 ? -14.589 4.739 14.041 1.00 94.44 81 GLU A N 1
ATOM 640 C CA . GLU A 1 81 ? -14.513 3.680 15.053 1.00 94.44 81 GLU A CA 1
ATOM 641 C C . GLU A 1 81 ? -15.632 2.651 14.881 1.00 94.44 81 GLU A C 1
ATOM 643 O O . GLU A 1 81 ? -15.372 1.449 14.817 1.00 94.44 81 GLU A O 1
ATOM 648 N N . ARG A 1 82 ? -16.880 3.112 14.724 1.00 93.00 82 ARG A N 1
ATOM 649 C CA . ARG A 1 82 ? -18.022 2.225 14.442 1.00 93.00 82 ARG A CA 1
ATOM 650 C C . ARG A 1 82 ? -17.805 1.430 13.157 1.00 93.00 82 ARG A C 1
ATOM 652 O O . ARG A 1 82 ? -18.071 0.230 13.121 1.00 93.00 82 ARG A O 1
ATOM 659 N N . GLY A 1 83 ? -17.292 2.084 12.115 1.00 91.56 83 GLY A N 1
ATOM 660 C CA . GLY A 1 83 ? -16.942 1.436 10.855 1.00 91.56 83 GLY A CA 1
ATOM 661 C C . GLY A 1 83 ? -15.879 0.349 11.025 1.00 91.56 83 GLY A C 1
ATOM 662 O O . GLY A 1 83 ? -16.013 -0.726 10.440 1.00 91.56 83 GLY A O 1
ATOM 663 N N . LEU A 1 84 ? -14.858 0.596 11.851 1.00 91.50 84 LEU A N 1
ATOM 664 C CA . LEU A 1 84 ? -13.822 -0.386 12.173 1.00 91.50 84 LEU A CA 1
ATOM 665 C C . LEU A 1 84 ? -14.402 -1.601 12.902 1.00 91.50 84 LEU A C 1
ATOM 667 O O . LEU A 1 84 ? -14.135 -2.726 12.483 1.00 91.50 84 LEU A O 1
ATOM 671 N N . ILE A 1 85 ? -15.200 -1.370 13.951 1.00 91.81 85 ILE A N 1
ATOM 672 C CA . ILE A 1 85 ? -15.793 -2.427 14.785 1.00 91.81 85 ILE A CA 1
ATOM 673 C C . ILE A 1 85 ? -16.726 -3.314 13.956 1.00 91.81 85 ILE A C 1
ATOM 675 O O . ILE A 1 85 ? -16.601 -4.534 13.979 1.00 91.81 85 ILE A O 1
ATOM 679 N N . ASN A 1 86 ? -17.615 -2.725 13.154 1.00 87.75 86 ASN A N 1
ATOM 680 C CA . ASN A 1 86 ? -18.523 -3.507 12.309 1.00 87.75 86 ASN A CA 1
ATOM 681 C C . ASN A 1 86 ? -17.748 -4.400 11.330 1.00 87.75 86 ASN A C 1
ATOM 683 O O . ASN A 1 86 ? -18.088 -5.562 11.119 1.00 87.75 86 ASN A O 1
ATOM 687 N N . HIS A 1 87 ? -16.674 -3.863 10.752 1.00 82.81 87 HIS A N 1
ATOM 688 C CA . HIS A 1 87 ? -15.889 -4.564 9.748 1.00 82.81 87 HIS A CA 1
ATOM 689 C C . HIS A 1 87 ? -14.979 -5.657 10.338 1.00 82.81 87 HIS A C 1
ATOM 691 O O . HIS A 1 87 ? -14.639 -6.607 9.632 1.00 82.81 87 HIS A O 1
ATOM 697 N N . SER A 1 88 ? -14.577 -5.549 11.610 1.00 77.31 88 SER A N 1
ATOM 698 C CA . SER A 1 88 ? -13.860 -6.618 12.316 1.00 77.31 88 SER A CA 1
ATOM 699 C C . SER A 1 88 ? -14.805 -7.716 12.801 1.00 77.31 88 SER A C 1
ATOM 701 O O . SER A 1 88 ? -14.456 -8.893 12.706 1.00 77.31 88 SER A O 1
ATOM 703 N N . SER A 1 89 ? -16.012 -7.363 13.248 1.00 71.50 89 SER A N 1
ATOM 704 C CA . SER A 1 89 ? -17.037 -8.329 13.657 1.00 71.50 89 SER A CA 1
ATOM 705 C C . SER A 1 89 ? -17.514 -9.204 12.495 1.00 71.50 89 SER A C 1
ATOM 707 O O . SER A 1 89 ? -17.630 -10.413 12.666 1.00 71.50 89 SER A O 1
ATOM 709 N N . SER A 1 90 ? -17.698 -8.644 11.292 1.00 63.12 90 SER A N 1
ATOM 710 C CA . SER A 1 90 ? -18.107 -9.414 10.103 1.00 63.12 90 SER A CA 1
ATOM 711 C C . SER A 1 90 ? -17.052 -10.385 9.555 1.00 63.12 90 SER A C 1
ATOM 713 O O . SER A 1 90 ? -17.380 -11.167 8.674 1.00 63.12 90 SER A O 1
ATOM 715 N N . ARG A 1 91 ? -15.792 -10.342 10.016 1.00 58.44 91 ARG A N 1
ATOM 716 C CA . ARG A 1 91 ? -14.746 -11.293 9.578 1.00 58.44 91 ARG A CA 1
ATOM 717 C C . ARG A 1 91 ? -14.633 -12.542 10.455 1.00 58.44 91 ARG A C 1
ATOM 719 O O . ARG A 1 91 ? -13.865 -13.432 10.107 1.00 58.44 91 ARG A O 1
ATOM 726 N N . ASN A 1 92 ? -15.334 -12.580 11.590 1.00 47.22 92 ASN A N 1
ATOM 727 C CA . ASN A 1 92 ? -15.289 -13.682 12.559 1.00 47.22 92 ASN A CA 1
ATOM 728 C C . ASN A 1 92 ? -16.542 -14.583 12.515 1.00 47.22 92 ASN A C 1
ATOM 730 O O . ASN A 1 92 ? -16.751 -15.372 13.435 1.00 47.22 92 ASN A O 1
ATOM 734 N N . LEU A 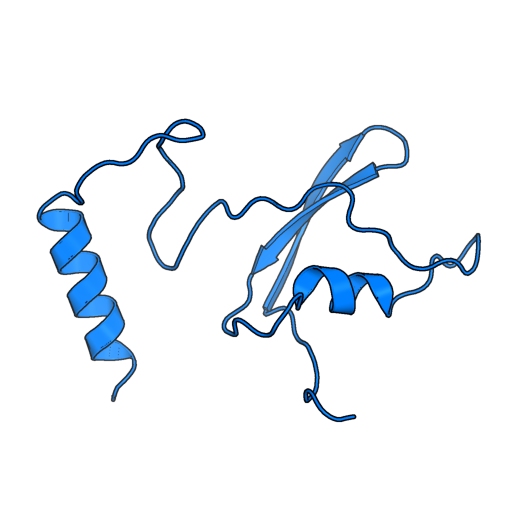1 93 ? -17.362 -14.461 11.468 1.00 36.16 93 LEU A N 1
ATOM 735 C CA . LEU A 1 93 ? -18.506 -15.321 11.146 1.00 36.16 93 LEU A CA 1
ATOM 736 C C . LEU A 1 93 ? -18.346 -15.820 9.709 1.00 36.16 93 LEU A C 1
ATOM 738 O O . LEU A 1 93 ? -18.710 -16.987 9.461 1.00 36.16 93 LEU A O 1
#